Protein AF-A0A935T9S7-F1 (afdb_monomer_lite)

Secondary structure (DSSP, 8-state):
-PPPPPGGGGGGS---------GGGS-HHHHHH--SHHHHHHHHHS-SSHHHHHHHHHHHHHHTTT-HHHHHHHHHHHHHHHHH-TTT---PPP-SSHHHHHHHHHHHHHHHHHHHHHHHHHHHHHHHHHHHHHHHH-S--S----TT---TT---S------

Organism: NCBI:txid2954384

pLDDT: mean 76.58, std 15.87, range [35.72, 94.81]

Radius of gyration: 27.97 Å; chains: 1; bounding box: 36×81×63 Å

Structure (mmCIF, N/CA/C/O backbone):
data_AF-A0A935T9S7-F1
#
_entry.id   AF-A0A935T9S7-F1
#
loop_
_atom_site.group_PDB
_atom_site.id
_atom_site.type_symbol
_atom_site.label_atom_id
_atom_site.label_alt_id
_atom_site.label_comp_id
_atom_site.label_asym_id
_atom_site.label_entity_id
_atom_site.label_seq_id
_atom_site.pdbx_PDB_ins_code
_atom_site.Cartn_x
_atom_site.Cartn_y
_atom_site.Cartn_z
_atom_site.occupancy
_atom_site.B_iso_or_equiv
_atom_site.auth_seq_id
_atom_site.auth_comp_id
_atom_site.auth_asym_id
_atom_site.auth_atom_id
_atom_site.pdbx_PDB_model_num
ATOM 1 N N . MET A 1 1 ? -13.735 -24.960 -2.095 1.00 48.25 1 MET A N 1
ATOM 2 C CA . MET A 1 1 ? -14.629 -25.166 -0.932 1.00 48.25 1 MET A CA 1
ATOM 3 C C . MET A 1 1 ? -13.807 -25.701 0.227 1.00 48.25 1 MET A C 1
ATOM 5 O O . MET A 1 1 ? -12.884 -26.463 -0.025 1.00 48.25 1 MET A O 1
ATOM 9 N N . ILE A 1 2 ? -14.107 -25.293 1.462 1.00 58.12 2 ILE A N 1
ATOM 10 C CA . ILE A 1 2 ? -13.421 -25.812 2.656 1.00 58.12 2 ILE A CA 1
ATOM 11 C C . ILE A 1 2 ? -14.025 -27.189 2.987 1.00 58.12 2 ILE A C 1
ATOM 13 O O . ILE A 1 2 ? -15.253 -27.278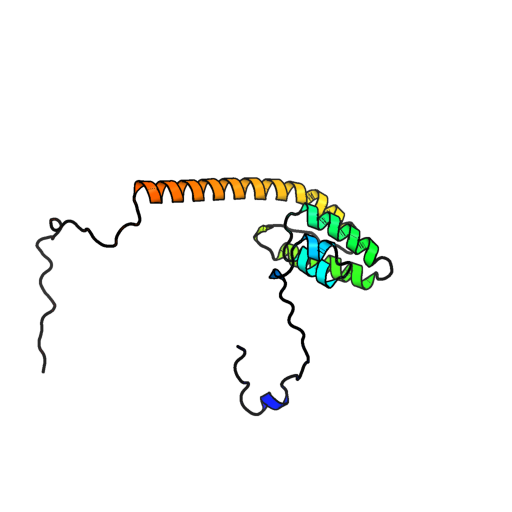 3.069 1.00 58.12 2 ILE A O 1
ATOM 17 N N . PRO A 1 3 ? -13.216 -28.251 3.149 1.00 66.19 3 PRO A N 1
ATOM 18 C CA . PRO A 1 3 ? -13.720 -29.585 3.463 1.00 66.19 3 PRO A CA 1
ATOM 19 C C . PRO A 1 3 ? -14.417 -29.629 4.839 1.00 66.19 3 PRO A C 1
ATOM 21 O O . PRO A 1 3 ? -14.088 -28.831 5.724 1.00 66.19 3 PRO A O 1
ATOM 24 N N . PRO A 1 4 ? -15.395 -30.534 5.036 1.00 71.06 4 PRO A N 1
ATOM 25 C CA . PRO A 1 4 ? -16.064 -30.703 6.323 1.00 71.06 4 PRO A CA 1
ATOM 26 C C . PRO A 1 4 ? -15.062 -31.138 7.404 1.00 71.06 4 PRO A C 1
ATOM 28 O O . PRO A 1 4 ? -14.162 -31.937 7.144 1.00 71.06 4 PRO A O 1
ATOM 31 N N . VAL A 1 5 ? -15.203 -30.583 8.611 1.00 73.12 5 VAL A N 1
ATOM 32 C CA . VAL A 1 5 ? -14.296 -30.858 9.737 1.00 73.12 5 VAL A CA 1
ATOM 33 C C . VAL A 1 5 ? -14.796 -32.117 10.456 1.00 73.12 5 VAL A C 1
ATOM 35 O O . VAL A 1 5 ? -15.945 -32.118 10.880 1.00 73.12 5 VAL A O 1
ATOM 38 N N . PRO A 1 6 ? -13.998 -33.188 10.606 1.00 77.06 6 PRO A N 1
ATOM 39 C CA . PRO A 1 6 ? -14.512 -34.452 11.126 1.00 77.06 6 PRO A CA 1
ATOM 40 C C . PRO A 1 6 ? -14.723 -34.460 12.650 1.00 77.06 6 PRO A C 1
ATOM 42 O O . PRO A 1 6 ? -13.810 -34.161 13.415 1.00 77.06 6 PRO A O 1
ATOM 45 N N . GLY A 1 7 ? -15.881 -34.947 13.103 1.00 79.44 7 GLY A N 1
ATOM 46 C CA . GLY A 1 7 ? -16.080 -35.445 14.470 1.00 79.44 7 GLY A CA 1
ATOM 47 C C . GLY A 1 7 ? -15.988 -34.383 15.575 1.00 79.44 7 GLY A C 1
ATOM 48 O O . GLY A 1 7 ? -16.529 -33.288 15.454 1.00 79.44 7 GLY A O 1
ATOM 49 N N . LEU A 1 8 ? -15.318 -34.720 16.686 1.00 80.12 8 LEU A N 1
ATOM 50 C CA . LEU A 1 8 ? -15.288 -33.925 17.927 1.00 80.12 8 LEU A CA 1
ATOM 51 C C . LEU A 1 8 ? -14.787 -32.481 17.736 1.00 80.12 8 LEU A C 1
ATOM 53 O O . LEU A 1 8 ? -15.128 -31.613 18.531 1.00 80.12 8 LEU A O 1
ATOM 57 N N . VAL A 1 9 ? -13.997 -32.198 16.695 1.00 82.62 9 VAL A N 1
ATOM 58 C CA . VAL A 1 9 ? -13.480 -30.842 16.432 1.00 82.62 9 VAL A CA 1
ATOM 59 C C . VAL A 1 9 ? -14.504 -29.908 15.787 1.00 82.62 9 VAL A C 1
ATOM 61 O O . VAL A 1 9 ? -14.310 -28.693 15.809 1.00 82.62 9 VAL A O 1
ATOM 64 N N . GLU A 1 10 ? -15.627 -30.426 15.285 1.00 82.25 10 GLU A N 1
ATOM 65 C CA . GLU A 1 10 ? -16.671 -29.604 14.668 1.00 82.25 10 GLU A CA 1
ATOM 66 C C . GLU A 1 10 ? -17.325 -28.632 15.666 1.00 82.25 10 GLU A C 1
ATOM 68 O O . GLU A 1 10 ? -17.656 -27.502 15.305 1.00 82.25 10 GLU A O 1
ATOM 73 N N . GLN A 1 11 ? -17.413 -29.007 16.948 1.00 82.94 11 GLN A N 1
ATOM 74 C CA . GLN A 1 11 ? -17.946 -28.136 18.006 1.00 82.94 11 GLN A CA 1
ATOM 75 C C . GLN A 1 11 ? -17.044 -26.930 18.322 1.00 82.94 11 GLN A C 1
ATOM 77 O O . GLN A 1 11 ? -17.518 -25.933 18.860 1.00 82.94 11 GLN A O 1
ATOM 82 N N . PHE A 1 12 ? -15.757 -27.005 17.967 1.00 81.12 12 PHE A N 1
ATOM 83 C CA . PHE A 1 12 ? -14.794 -25.917 18.145 1.00 81.12 12 PHE A CA 1
ATOM 84 C C . PHE A 1 12 ? -14.650 -25.049 16.891 1.00 81.12 12 PHE A C 1
ATOM 86 O O . PHE A 1 12 ? -13.854 -24.110 16.881 1.00 81.12 12 PHE A O 1
ATOM 93 N N . LYS A 1 13 ? -15.415 -25.329 15.825 1.00 78.69 13 LYS A N 1
ATOM 94 C CA . LYS A 1 13 ? -15.392 -24.520 14.607 1.00 78.69 13 LYS A CA 1
ATOM 95 C C . LYS A 1 13 ? -15.954 -23.121 14.908 1.00 78.69 13 LYS A C 1
ATOM 97 O O . LYS A 1 13 ? -17.131 -23.010 15.268 1.00 78.69 13 LYS A O 1
ATOM 102 N N . PRO A 1 14 ? -15.171 -22.043 14.722 1.00 81.94 14 PRO A N 1
ATOM 103 C CA . PRO A 1 14 ? -15.660 -20.692 14.953 1.00 81.94 14 PRO A CA 1
ATOM 104 C C . PRO A 1 14 ? -16.835 -20.392 14.017 1.00 81.94 14 PRO A C 1
ATOM 106 O O . PRO A 1 14 ? -16.728 -20.541 12.797 1.00 81.94 14 PRO A O 1
ATOM 109 N N . ARG A 1 15 ? -17.967 -19.957 14.580 1.00 80.19 15 ARG A N 1
ATOM 110 C CA . ARG A 1 15 ? -19.102 -19.445 13.803 1.00 80.19 15 ARG A CA 1
ATOM 111 C C . ARG A 1 15 ? -18.968 -17.936 13.694 1.00 80.19 15 ARG A C 1
ATOM 113 O O . ARG A 1 15 ? -19.348 -17.203 14.600 1.00 80.19 15 ARG A O 1
ATOM 120 N N . LEU A 1 16 ? -18.397 -17.490 12.584 1.00 84.62 16 LEU A N 1
ATOM 121 C CA . LEU A 1 16 ? -18.148 -16.081 12.304 1.00 84.62 16 LEU A CA 1
ATOM 122 C C . LEU A 1 16 ? -19.092 -15.617 11.194 1.00 84.62 16 LEU A C 1
ATOM 124 O O . LEU A 1 16 ? -19.296 -16.328 10.210 1.00 84.62 16 LEU A O 1
ATOM 128 N N . LYS A 1 17 ? -19.656 -14.417 11.343 1.00 86.12 17 LYS A N 1
ATOM 129 C CA . LYS A 1 17 ? -20.279 -13.705 10.223 1.00 86.12 17 LYS A CA 1
ATOM 130 C C . LYS A 1 17 ? -19.163 -13.000 9.463 1.00 86.12 17 LYS A C 1
ATOM 132 O O . LYS A 1 17 ? -18.374 -12.289 10.077 1.00 86.12 17 LYS A O 1
ATOM 137 N N . TYR A 1 18 ? -19.098 -13.202 8.156 1.00 82.06 18 TYR A N 1
ATOM 138 C CA . TYR A 1 18 ? -18.117 -12.561 7.288 1.00 82.06 18 TYR A CA 1
ATOM 139 C C . TYR A 1 18 ? -18.820 -11.928 6.090 1.00 82.06 18 TYR A C 1
ATOM 141 O O . TYR A 1 18 ? -19.885 -12.384 5.673 1.00 82.06 18 TYR A O 1
ATOM 149 N N . LEU A 1 19 ? -18.210 -10.873 5.555 1.00 83.94 19 LEU A N 1
ATOM 150 C CA . LEU A 1 19 ? -18.582 -10.259 4.289 1.00 83.94 19 LEU A CA 1
ATOM 151 C C . LEU A 1 19 ? -17.433 -10.514 3.315 1.00 83.94 19 LEU A C 1
ATOM 153 O O . LEU A 1 19 ? -16.291 -10.173 3.618 1.00 83.94 19 LEU A O 1
ATOM 157 N N . LEU A 1 20 ? -17.731 -11.150 2.184 1.00 87.06 20 LEU A N 1
ATOM 158 C CA . LEU A 1 20 ? -16.753 -11.321 1.117 1.00 87.06 20 LEU A CA 1
ATOM 159 C C . LEU A 1 20 ? -16.727 -10.039 0.285 1.00 87.06 20 LEU A C 1
ATOM 161 O O . LEU A 1 20 ? -17.777 -9.582 -0.166 1.00 87.06 20 LEU A O 1
ATOM 165 N N . ILE A 1 21 ? -15.539 -9.479 0.093 1.00 85.94 21 ILE A N 1
ATOM 166 C CA . ILE A 1 21 ? -15.314 -8.341 -0.793 1.00 85.94 21 ILE A CA 1
ATOM 167 C C . ILE A 1 21 ? -14.505 -8.868 -1.973 1.00 85.94 21 ILE A C 1
ATOM 169 O O . ILE A 1 21 ? -13.458 -9.480 -1.769 1.00 85.94 21 ILE A O 1
ATOM 173 N N . ASP A 1 22 ? -15.019 -8.673 -3.184 1.00 85.94 22 ASP A N 1
ATOM 174 C CA . ASP A 1 22 ? -14.256 -8.925 -4.403 1.00 85.94 22 ASP A CA 1
ATOM 175 C C . ASP A 1 22 ? -13.420 -7.684 -4.714 1.00 85.94 22 ASP A C 1
ATOM 177 O O . ASP A 1 22 ? -13.942 -6.668 -5.167 1.00 85.94 22 ASP A O 1
ATOM 181 N N . GLU A 1 23 ? -12.127 -7.756 -4.414 1.00 82.94 23 GLU A N 1
ATOM 182 C CA . GLU A 1 23 ? -11.177 -6.673 -4.671 1.00 82.94 23 GLU A CA 1
ATOM 183 C C . GLU A 1 23 ? -11.108 -6.316 -6.163 1.00 82.94 23 GLU A C 1
ATOM 185 O O . GLU A 1 23 ? -11.089 -5.138 -6.511 1.00 82.94 23 GLU A O 1
ATOM 190 N N . ASN A 1 24 ? -11.166 -7.318 -7.049 1.00 82.00 24 ASN A N 1
ATOM 191 C CA . ASN A 1 24 ? -11.022 -7.125 -8.495 1.00 82.00 24 ASN A CA 1
ATOM 192 C C . ASN A 1 24 ? -12.242 -6.450 -9.140 1.00 82.00 24 ASN A C 1
ATOM 194 O O . ASN A 1 24 ? -12.201 -6.103 -10.320 1.00 82.00 24 ASN A O 1
ATOM 198 N N . ALA A 1 25 ? -13.333 -6.276 -8.389 1.00 87.19 25 ALA A N 1
ATOM 199 C CA . ALA A 1 25 ? -14.510 -5.549 -8.848 1.00 87.19 25 ALA A CA 1
ATOM 200 C C . ALA A 1 25 ? -14.314 -4.023 -8.834 1.00 87.19 25 ALA A C 1
ATOM 202 O O . ALA A 1 25 ? -15.118 -3.311 -9.436 1.00 87.19 25 ALA A O 1
ATOM 203 N N . TYR A 1 26 ? -13.280 -3.518 -8.154 1.00 86.81 26 TYR A N 1
ATOM 204 C CA . TYR A 1 26 ? -13.013 -2.089 -8.028 1.00 86.81 26 TYR A CA 1
ATOM 205 C C . TYR A 1 26 ? -11.868 -1.654 -8.936 1.00 86.81 26 TYR A C 1
ATOM 207 O O . TYR A 1 26 ? -10.814 -2.285 -8.980 1.00 86.81 26 TYR A O 1
ATOM 215 N N . THR A 1 27 ? -12.049 -0.531 -9.628 1.00 87.69 27 THR A N 1
ATOM 216 C CA . THR A 1 27 ? -10.943 0.127 -10.327 1.00 87.69 27 THR A CA 1
ATOM 217 C C . THR A 1 27 ? -10.110 0.968 -9.359 1.00 87.69 27 THR A C 1
ATOM 219 O O . THR A 1 27 ? -10.593 1.391 -8.305 1.00 87.69 27 THR A O 1
ATOM 222 N N . ASP A 1 28 ? -8.881 1.312 -9.749 1.00 82.81 28 ASP A N 1
ATOM 223 C CA . ASP A 1 28 ? -8.046 2.254 -8.992 1.00 82.81 28 ASP A CA 1
ATOM 224 C C . ASP A 1 28 ? -8.749 3.591 -8.733 1.00 82.81 28 ASP A C 1
ATOM 226 O O . ASP A 1 28 ? -8.580 4.184 -7.668 1.00 82.81 28 ASP A O 1
ATOM 230 N N . SER A 1 29 ? -9.562 4.061 -9.685 1.00 86.19 29 SER A N 1
ATOM 231 C CA . SER A 1 29 ? -10.347 5.289 -9.539 1.00 86.19 29 SER A CA 1
ATOM 232 C C . SER A 1 29 ? -11.442 5.135 -8.484 1.00 86.19 29 SER A C 1
ATOM 234 O O . SER A 1 29 ? -11.636 6.034 -7.662 1.00 86.19 29 SER A O 1
ATOM 236 N N . ASP A 1 30 ? -12.136 3.993 -8.474 1.00 89.56 30 ASP A N 1
ATOM 237 C CA . ASP A 1 30 ? -13.154 3.699 -7.464 1.00 89.56 30 ASP A CA 1
ATOM 238 C C . ASP A 1 30 ? -12.513 3.662 -6.076 1.00 89.56 30 ASP A C 1
ATOM 240 O O . ASP A 1 30 ? -12.966 4.357 -5.167 1.00 89.56 30 ASP A O 1
ATOM 244 N N . LEU A 1 31 ? -11.398 2.941 -5.926 1.00 88.69 31 LEU A N 1
ATOM 245 C CA . LEU A 1 31 ? -10.660 2.858 -4.664 1.00 88.69 31 LEU A CA 1
ATOM 246 C C . LEU A 1 31 ? -10.067 4.208 -4.242 1.00 88.69 31 LEU A C 1
ATOM 248 O O . LEU A 1 31 ? -10.047 4.518 -3.053 1.00 88.69 31 LEU A O 1
ATOM 252 N N . ALA A 1 32 ? -9.606 5.037 -5.181 1.00 85.81 32 ALA A N 1
ATOM 253 C CA . ALA A 1 32 ? -9.085 6.371 -4.884 1.00 85.81 32 ALA A CA 1
ATOM 254 C C . ALA A 1 32 ? -10.169 7.340 -4.389 1.00 85.81 32 ALA A C 1
ATOM 256 O O . ALA A 1 32 ? -9.871 8.228 -3.588 1.00 85.81 32 ALA A O 1
ATOM 257 N N . SER A 1 33 ? -11.421 7.159 -4.822 1.00 88.00 33 SER A N 1
ATOM 258 C CA . SER A 1 33 ? -12.561 7.936 -4.318 1.00 88.00 33 SER A CA 1
ATOM 259 C C . SER A 1 33 ? -12.929 7.578 -2.870 1.00 88.00 33 SER A C 1
ATOM 261 O O . SER A 1 33 ? -13.506 8.393 -2.144 1.00 88.00 33 SER A O 1
ATOM 263 N N . LEU A 1 34 ? -12.561 6.373 -2.421 1.00 88.56 34 LEU A N 1
ATOM 264 C CA . LEU A 1 34 ? -12.865 5.859 -1.094 1.00 88.56 34 LEU A CA 1
ATOM 265 C C . LEU A 1 34 ? -11.786 6.268 -0.084 1.00 88.56 34 LEU A C 1
ATOM 267 O O . LEU A 1 34 ? -10.671 5.751 -0.071 1.00 88.56 34 LEU A O 1
ATOM 271 N N . LYS A 1 35 ? -12.146 7.158 0.844 1.00 85.25 35 LYS A N 1
ATOM 272 C CA . LYS A 1 35 ? -11.261 7.588 1.939 1.00 85.25 35 LYS A CA 1
ATOM 273 C C . LYS A 1 35 ? -11.341 6.657 3.150 1.00 85.25 35 LYS A C 1
ATOM 275 O O . LYS A 1 35 ? -11.833 7.044 4.207 1.00 85.25 35 LYS A O 1
ATOM 280 N N . ASN A 1 36 ? -10.929 5.400 2.988 1.00 89.25 36 ASN A N 1
ATOM 281 C CA . ASN A 1 36 ? -10.880 4.444 4.095 1.00 89.25 36 ASN A CA 1
ATOM 282 C C . ASN A 1 36 ? -9.668 3.503 4.016 1.00 89.25 36 ASN A C 1
ATOM 284 O O . ASN A 1 36 ? -9.086 3.287 2.955 1.00 89.25 36 ASN A O 1
ATOM 288 N N . LEU A 1 37 ? -9.314 2.918 5.162 1.00 91.44 37 LEU A N 1
ATOM 289 C CA . LEU A 1 37 ? -8.119 2.085 5.304 1.00 91.44 37 LEU A CA 1
ATOM 290 C C . LEU A 1 37 ? -8.176 0.781 4.496 1.00 91.44 37 LEU A C 1
ATOM 292 O O . LEU A 1 37 ? -7.133 0.310 4.062 1.00 91.44 37 LEU A O 1
ATOM 296 N N . VAL A 1 38 ? -9.361 0.212 4.258 1.00 90.25 38 VAL A N 1
ATOM 297 C CA . VAL A 1 38 ? -9.502 -1.012 3.448 1.00 90.25 38 VAL A CA 1
ATOM 298 C C . VAL A 1 38 ? -9.180 -0.719 1.984 1.00 90.25 38 VAL A C 1
ATOM 300 O O . VAL A 1 38 ? -8.420 -1.454 1.365 1.00 90.25 38 VAL A O 1
ATOM 303 N N . ALA A 1 39 ? -9.677 0.402 1.453 1.00 90.88 39 ALA A N 1
ATOM 304 C CA . ALA A 1 39 ? -9.333 0.847 0.106 1.00 90.88 39 ALA A CA 1
ATOM 305 C C . ALA A 1 39 ? -7.828 1.129 -0.033 1.00 90.88 39 ALA A C 1
ATOM 307 O O . ALA A 1 39 ? -7.228 0.789 -1.049 1.00 90.88 39 ALA A O 1
ATOM 308 N N . ALA A 1 40 ? -7.195 1.699 0.999 1.00 90.88 40 ALA A N 1
ATOM 309 C CA . ALA A 1 40 ? -5.746 1.884 1.012 1.00 90.88 40 ALA A CA 1
ATOM 310 C C . ALA A 1 40 ? -4.985 0.548 0.990 1.00 90.88 40 ALA A C 1
ATOM 312 O O . ALA A 1 40 ? -4.006 0.429 0.260 1.00 90.88 40 ALA A O 1
ATOM 313 N N . VAL A 1 41 ? -5.448 -0.464 1.735 1.00 90.75 41 VAL A N 1
ATOM 314 C CA . VAL A 1 41 ? -4.851 -1.810 1.718 1.00 90.75 41 VAL A CA 1
ATOM 315 C C . VAL A 1 41 ? -4.886 -2.403 0.310 1.00 90.75 41 VAL A C 1
ATOM 317 O O . VAL A 1 41 ? -3.831 -2.774 -0.196 1.00 90.75 41 VAL A O 1
ATOM 320 N N . PHE A 1 42 ? -6.044 -2.404 -0.356 1.00 89.31 42 PHE A N 1
ATOM 321 C CA . PHE A 1 42 ? -6.175 -2.937 -1.721 1.00 89.31 42 PHE A CA 1
ATOM 322 C C . PHE A 1 42 ? -5.248 -2.227 -2.716 1.00 89.31 42 PHE A C 1
ATOM 324 O O . PHE A 1 42 ? -4.518 -2.860 -3.476 1.00 89.31 42 PHE A O 1
ATOM 331 N N . ARG A 1 43 ? -5.163 -0.895 -2.634 1.00 87.00 43 ARG A N 1
ATOM 332 C CA . ARG A 1 43 ? -4.262 -0.104 -3.491 1.00 87.00 43 ARG A CA 1
ATOM 333 C C . ARG A 1 43 ? -2.772 -0.383 -3.245 1.00 87.00 43 ARG A C 1
ATOM 335 O O . ARG A 1 43 ? -1.965 -0.157 -4.140 1.00 87.00 43 ARG A O 1
ATOM 342 N N . ILE A 1 44 ? -2.393 -0.849 -2.051 1.00 86.88 44 ILE A N 1
ATOM 343 C CA . ILE A 1 44 ? -1.011 -1.243 -1.712 1.00 86.88 44 ILE A CA 1
ATOM 344 C C . ILE A 1 44 ? -0.723 -2.685 -2.133 1.00 86.88 44 ILE A C 1
ATOM 346 O O . ILE A 1 44 ? 0.415 -3.009 -2.472 1.00 86.88 44 ILE A O 1
ATOM 350 N N . GLU A 1 45 ? -1.726 -3.563 -2.113 1.00 83.12 45 GLU A N 1
ATOM 351 C CA . GLU A 1 45 ? -1.578 -4.943 -2.580 1.00 83.12 45 GLU A CA 1
ATOM 352 C C . GLU A 1 45 ? -1.487 -5.034 -4.104 1.00 83.12 45 GLU A C 1
ATOM 354 O O . GLU A 1 45 ? -0.724 -5.861 -4.613 1.00 83.12 45 GLU A O 1
ATOM 359 N N . HIS A 1 46 ? -2.154 -4.134 -4.827 1.00 73.94 46 HIS A N 1
ATOM 360 C CA . HIS A 1 46 ? -2.099 -4.058 -6.286 1.00 73.94 46 HIS A CA 1
ATOM 361 C C . HIS A 1 46 ? -1.730 -2.650 -6.787 1.00 73.94 46 HIS A C 1
ATOM 363 O O . HIS A 1 46 ? -2.521 -2.019 -7.485 1.00 73.94 46 HIS A O 1
ATOM 369 N N . PRO A 1 47 ? -0.530 -2.120 -6.474 1.00 63.12 47 PRO A N 1
ATOM 370 C CA . PRO A 1 47 ? -0.130 -0.812 -6.968 1.00 63.12 47 PRO A CA 1
ATOM 371 C C . PRO A 1 47 ? 0.068 -0.865 -8.483 1.00 63.12 47 PRO A C 1
ATOM 373 O O . PRO A 1 47 ? 0.884 -1.647 -8.975 1.00 63.12 47 PRO A O 1
ATOM 376 N N . ALA A 1 48 ? -0.616 0.013 -9.217 1.00 59.00 48 ALA A N 1
ATOM 377 C CA . ALA A 1 48 ? -0.392 0.177 -10.652 1.00 59.00 48 ALA A CA 1
ATOM 378 C C . ALA A 1 48 ? 1.021 0.693 -10.974 1.00 59.00 48 ALA A C 1
ATOM 380 O O . ALA A 1 48 ? 1.582 0.362 -12.019 1.00 59.00 48 ALA A O 1
ATOM 381 N N . SER A 1 49 ? 1.606 1.500 -10.081 1.00 66.69 49 SER A N 1
ATOM 382 C CA . SER A 1 49 ? 2.992 1.947 -10.184 1.00 66.69 49 SER A CA 1
ATOM 383 C C . SER A 1 49 ? 3.561 2.343 -8.819 1.0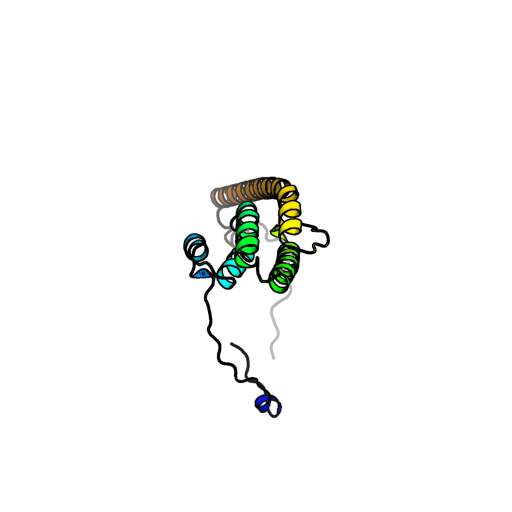0 66.69 49 SER A C 1
ATOM 385 O O . SER A 1 49 ? 2.804 2.624 -7.881 1.00 66.69 49 SER A O 1
ATOM 387 N N . PRO A 1 50 ? 4.891 2.404 -8.684 1.00 67.50 50 PRO A N 1
ATOM 388 C CA . PRO A 1 50 ? 5.511 2.842 -7.449 1.00 67.50 50 PRO A CA 1
ATOM 389 C C . PRO A 1 50 ? 5.134 4.255 -6.999 1.00 67.50 50 PRO A C 1
ATOM 391 O O . PRO A 1 50 ? 4.981 4.502 -5.806 1.00 67.50 50 PRO A O 1
ATOM 394 N N . GLU A 1 51 ? 4.939 5.181 -7.938 1.00 72.00 51 GLU A N 1
ATOM 395 C CA . GLU A 1 51 ? 4.578 6.578 -7.662 1.00 72.00 51 GLU A CA 1
ATOM 396 C C . GLU A 1 51 ? 3.235 6.678 -6.928 1.00 72.00 51 GLU A C 1
ATOM 398 O O . GLU A 1 51 ? 3.046 7.544 -6.069 1.00 72.00 51 GLU A O 1
ATOM 403 N N . VAL A 1 52 ? 2.320 5.742 -7.206 1.00 78.62 52 VAL A N 1
ATOM 404 C CA . VAL A 1 52 ? 1.030 5.637 -6.514 1.00 78.62 52 VAL A CA 1
ATOM 405 C C . VAL A 1 52 ? 1.221 5.321 -5.029 1.00 78.62 52 VAL A C 1
ATOM 407 O O . VAL A 1 52 ? 0.458 5.818 -4.199 1.00 78.62 52 VAL A O 1
ATOM 410 N N . ILE A 1 53 ? 2.257 4.551 -4.677 1.00 80.50 53 ILE A N 1
ATOM 411 C CA . ILE A 1 53 ? 2.560 4.181 -3.288 1.00 80.50 53 ILE A CA 1
ATOM 412 C C . ILE A 1 53 ? 2.947 5.428 -2.490 1.00 80.50 53 ILE A C 1
ATOM 414 O O . ILE A 1 53 ? 2.385 5.651 -1.422 1.00 80.50 53 ILE A O 1
ATOM 418 N N . GLY A 1 54 ? 3.836 6.277 -3.016 1.00 83.75 54 GLY A N 1
ATOM 419 C CA . GLY A 1 54 ? 4.260 7.505 -2.328 1.00 83.75 54 GLY A CA 1
ATOM 420 C C . GLY A 1 54 ? 3.095 8.462 -2.052 1.00 83.75 54 GLY A C 1
ATOM 421 O O . GLY A 1 54 ? 2.926 8.948 -0.932 1.00 83.75 54 GLY A O 1
ATOM 422 N N . GLY A 1 55 ? 2.219 8.670 -3.042 1.00 85.44 55 GLY A N 1
ATOM 423 C CA . GLY A 1 55 ? 1.009 9.478 -2.857 1.00 85.44 55 GLY A CA 1
ATOM 424 C C . GLY A 1 55 ? 0.055 8.897 -1.806 1.00 85.44 55 GLY A C 1
ATOM 425 O O . GLY A 1 55 ? -0.531 9.634 -1.012 1.00 85.44 55 GLY A O 1
ATOM 426 N N . LEU A 1 56 ? -0.076 7.571 -1.758 1.00 88.81 56 LEU A N 1
ATOM 427 C CA . LEU A 1 56 ? -0.920 6.890 -0.781 1.00 88.81 56 LEU A CA 1
ATOM 428 C C . LEU A 1 56 ? -0.343 6.934 0.640 1.00 88.81 56 LEU A C 1
ATOM 430 O O . LEU A 1 56 ? -1.107 7.078 1.591 1.00 88.81 56 LEU A O 1
ATOM 434 N N . LEU A 1 57 ? 0.982 6.873 0.796 1.00 89.94 57 LEU A N 1
ATOM 435 C CA . LEU A 1 57 ? 1.640 7.069 2.091 1.00 89.94 57 LEU A CA 1
ATOM 436 C C . LEU A 1 57 ? 1.371 8.467 2.651 1.00 89.94 57 LEU A C 1
ATOM 438 O O . LEU A 1 57 ? 1.058 8.591 3.832 1.00 89.94 57 LEU A O 1
ATOM 442 N N . GLY A 1 58 ? 1.398 9.499 1.801 1.00 89.69 58 GLY A N 1
ATOM 443 C CA . GLY A 1 58 ? 1.024 10.860 2.197 1.00 89.69 58 GLY A CA 1
ATOM 444 C C . GLY A 1 58 ? -0.428 10.970 2.678 1.00 89.69 58 GLY A C 1
ATOM 445 O O . GLY A 1 58 ? -0.694 11.600 3.699 1.00 89.69 58 GLY A O 1
ATOM 446 N N . LEU A 1 59 ? -1.367 10.304 1.997 1.00 91.12 59 LEU A N 1
ATOM 447 C CA . LEU A 1 59 ? -2.767 10.245 2.441 1.00 91.12 59 LEU A CA 1
ATOM 448 C C . LEU A 1 59 ? -2.919 9.501 3.772 1.00 91.12 59 LEU A C 1
ATOM 450 O O . LEU A 1 59 ? -3.708 9.910 4.618 1.00 91.12 59 LEU A O 1
ATOM 454 N N . LEU A 1 60 ? -2.173 8.413 3.971 1.00 93.25 60 LEU A N 1
ATOM 455 C CA . LEU A 1 60 ? -2.208 7.656 5.220 1.00 93.25 60 LEU A CA 1
ATOM 456 C C . LEU A 1 60 ? -1.616 8.445 6.396 1.00 93.25 60 LEU A C 1
ATOM 458 O O . LEU A 1 60 ? -2.158 8.342 7.493 1.00 93.25 60 LEU A O 1
ATOM 462 N N . GLU A 1 61 ? -0.570 9.249 6.180 1.00 92.12 61 GLU A N 1
ATOM 463 C CA . GLU A 1 61 ? -0.066 10.202 7.185 1.00 92.12 61 GLU A CA 1
ATOM 464 C C . GLU A 1 61 ? -1.161 11.185 7.617 1.00 92.12 61 GLU A C 1
ATOM 466 O O . GLU A 1 61 ? -1.381 11.379 8.812 1.00 92.12 61 GLU A O 1
ATOM 471 N N . GLU A 1 62 ? -1.913 11.744 6.663 1.00 92.06 62 GLU A N 1
ATOM 472 C CA . GLU A 1 62 ? -3.031 12.644 6.965 1.00 92.06 62 GLU A CA 1
ATOM 473 C C . GLU A 1 62 ? -4.158 11.919 7.722 1.00 92.06 62 GLU A C 1
ATOM 475 O O . GLU A 1 62 ? -4.630 12.390 8.756 1.00 92.06 62 GLU A O 1
ATOM 480 N N . TRP A 1 63 ? -4.590 10.748 7.242 1.00 93.75 63 TRP A N 1
ATOM 481 C CA . TRP A 1 63 ? -5.731 10.020 7.815 1.00 93.75 63 TRP A CA 1
ATOM 482 C C . TRP A 1 63 ? -5.447 9.440 9.203 1.00 93.75 63 TRP A C 1
ATOM 484 O O . TRP A 1 63 ? -6.382 9.161 9.959 1.00 93.75 63 TRP A O 1
ATOM 494 N N . LEU A 1 64 ? -4.174 9.209 9.525 1.00 93.38 64 LEU A N 1
ATOM 495 C CA . LEU A 1 64 ? -3.729 8.587 10.770 1.00 93.38 64 LEU A CA 1
ATOM 496 C C . LEU A 1 64 ? -2.995 9.564 11.698 1.00 93.38 64 LEU A C 1
ATOM 498 O O . LEU A 1 64 ? -2.389 9.107 12.667 1.00 93.38 64 LEU A O 1
ATOM 502 N N . ALA A 1 65 ? -3.086 10.877 11.457 1.00 91.75 65 ALA A N 1
ATOM 503 C CA . ALA A 1 65 ? -2.408 11.901 12.256 1.00 91.75 65 ALA A CA 1
ATOM 504 C C . ALA A 1 65 ? -2.679 11.757 13.769 1.00 91.75 65 ALA A C 1
ATOM 506 O O . ALA A 1 65 ? -1.752 11.783 14.577 1.00 91.75 65 ALA A O 1
ATOM 507 N N . ASP A 1 66 ? -3.933 11.485 14.144 1.00 94.81 66 ASP A N 1
ATOM 508 C CA . ASP A 1 66 ? -4.355 11.307 15.542 1.00 94.81 66 ASP A CA 1
ATOM 509 C C . ASP A 1 66 ? -4.214 9.857 16.051 1.00 94.81 66 ASP A C 1
ATOM 511 O O . ASP A 1 66 ? -4.704 9.509 17.128 1.00 94.81 66 ASP A O 1
ATOM 515 N N . ARG A 1 67 ? -3.605 8.960 15.263 1.00 94.19 67 ARG A N 1
ATOM 516 C CA . ARG A 1 67 ? -3.528 7.514 15.542 1.00 94.19 67 ARG A CA 1
ATOM 517 C C . ARG A 1 67 ? -2.106 6.977 15.334 1.00 94.19 67 ARG A C 1
ATOM 519 O O . ARG A 1 67 ? -1.883 6.173 14.421 1.00 94.19 67 ARG A O 1
ATOM 526 N N . PRO A 1 68 ? -1.146 7.357 16.198 1.00 92.00 68 PRO A N 1
ATOM 527 C CA . PRO A 1 68 ? 0.267 7.008 16.033 1.00 92.00 68 PRO A CA 1
ATOM 528 C C . PRO A 1 68 ? 0.517 5.493 16.007 1.00 92.00 68 PRO A C 1
ATOM 530 O O . PRO A 1 68 ? 1.338 5.027 15.217 1.00 92.00 68 PRO A O 1
ATOM 533 N N . ASP A 1 69 ? -0.238 4.717 16.789 1.00 93.12 69 ASP A N 1
ATOM 534 C CA . ASP A 1 69 ? -0.123 3.253 16.812 1.00 93.12 69 ASP A CA 1
ATOM 535 C C . ASP A 1 69 ? -0.500 2.628 15.463 1.00 93.12 69 ASP A C 1
ATOM 537 O O . ASP A 1 69 ? 0.199 1.748 14.955 1.00 93.12 69 ASP A O 1
ATOM 541 N N . LEU A 1 70 ? -1.584 3.111 14.841 1.00 93.56 70 LEU A N 1
ATOM 542 C CA . LEU A 1 70 ? -2.001 2.636 13.521 1.00 93.56 70 LEU A CA 1
ATOM 543 C C . LEU A 1 70 ? -1.026 3.084 12.442 1.00 93.56 70 LEU A C 1
ATOM 545 O O . LEU A 1 70 ? -0.718 2.292 11.557 1.00 93.56 70 LEU A O 1
ATOM 549 N N . ARG A 1 71 ? -0.508 4.312 12.522 1.00 93.81 71 ARG A N 1
ATOM 550 C CA . ARG A 1 71 ? 0.509 4.804 11.590 1.00 93.81 71 ARG A CA 1
ATOM 551 C C . ARG A 1 71 ? 1.747 3.905 11.592 1.00 93.81 71 ARG A C 1
ATOM 553 O O . ARG A 1 71 ? 2.155 3.431 10.533 1.00 93.81 71 ARG A O 1
ATOM 560 N N . ARG A 1 72 ? 2.287 3.593 12.775 1.00 93.62 72 ARG A N 1
ATOM 561 C CA . ARG A 1 72 ? 3.420 2.664 12.932 1.00 93.62 72 ARG A CA 1
ATOM 562 C C . ARG A 1 72 ? 3.085 1.273 12.393 1.00 93.62 72 ARG A C 1
ATOM 564 O O . ARG A 1 72 ? 3.871 0.687 11.653 1.00 93.62 72 ARG A O 1
ATOM 571 N N . MET A 1 73 ? 1.908 0.744 12.728 1.00 94.69 73 MET A N 1
ATOM 572 C CA . MET A 1 73 ? 1.471 -0.570 12.250 1.00 94.69 73 MET A CA 1
ATOM 573 C C . MET A 1 73 ? 1.386 -0.625 10.719 1.00 94.69 73 MET A C 1
ATOM 575 O O . MET A 1 73 ? 1.858 -1.592 10.121 1.00 94.69 73 MET A O 1
ATOM 579 N N . PHE A 1 74 ? 0.833 0.412 10.085 1.00 94.38 74 PHE A N 1
ATOM 580 C CA . PHE A 1 74 ? 0.782 0.514 8.630 1.00 94.38 74 PHE A CA 1
ATOM 581 C C . PHE A 1 74 ? 2.185 0.591 8.031 1.00 94.38 74 PHE A C 1
ATOM 583 O O . PHE A 1 74 ? 2.465 -0.164 7.110 1.00 94.38 74 PHE A O 1
ATOM 590 N N . ALA A 1 75 ? 3.097 1.397 8.577 1.00 93.50 75 ALA A N 1
ATOM 591 C CA . ALA A 1 75 ? 4.471 1.467 8.073 1.00 93.50 75 ALA A CA 1
ATOM 592 C C . ALA A 1 75 ? 5.161 0.092 8.063 1.00 93.50 75 ALA A C 1
ATOM 594 O O . ALA A 1 75 ? 5.705 -0.342 7.043 1.00 93.50 75 ALA A O 1
ATOM 595 N N . LEU A 1 76 ? 5.056 -0.648 9.172 1.00 93.81 76 LEU A N 1
ATOM 596 C CA . LEU A 1 76 ? 5.626 -1.990 9.290 1.00 93.81 76 LEU A CA 1
ATOM 597 C C . LEU A 1 76 ? 4.960 -2.992 8.337 1.00 93.81 76 LEU A C 1
ATOM 599 O O . LEU A 1 76 ? 5.652 -3.790 7.697 1.00 93.81 76 LEU A O 1
ATOM 603 N N . TRP A 1 77 ? 3.628 -2.953 8.221 1.00 93.94 77 TRP A N 1
ATOM 604 C CA . TRP A 1 77 ? 2.883 -3.834 7.322 1.00 93.94 77 TRP A CA 1
ATOM 605 C C . TRP A 1 77 ? 3.197 -3.553 5.849 1.00 93.94 77 TRP A C 1
ATOM 607 O O . TRP A 1 77 ? 3.467 -4.499 5.109 1.00 93.94 77 TRP A O 1
ATOM 617 N N . ILE A 1 78 ? 3.219 -2.287 5.423 1.00 91.19 78 ILE A N 1
ATOM 618 C CA . ILE A 1 78 ? 3.519 -1.894 4.039 1.00 91.19 78 ILE A CA 1
ATOM 619 C C . ILE A 1 78 ? 4.928 -2.335 3.680 1.00 91.19 78 ILE A C 1
ATOM 621 O O . ILE A 1 78 ? 5.112 -3.038 2.689 1.00 91.19 78 ILE A O 1
ATOM 625 N N . ARG A 1 79 ? 5.914 -2.020 4.528 1.00 89.56 79 ARG A N 1
ATOM 626 C CA . ARG A 1 79 ? 7.293 -2.474 4.343 1.00 89.56 79 ARG A CA 1
ATOM 627 C C . ARG A 1 79 ? 7.359 -3.988 4.140 1.00 89.56 79 ARG A C 1
ATOM 629 O O . ARG A 1 79 ? 7.962 -4.459 3.177 1.00 89.56 79 ARG A O 1
ATOM 636 N N . ALA A 1 80 ? 6.727 -4.757 5.027 1.00 89.50 80 ALA A N 1
ATOM 637 C CA . ALA A 1 80 ? 6.721 -6.214 4.932 1.00 89.50 80 ALA A CA 1
ATOM 638 C C . ALA A 1 80 ? 6.013 -6.717 3.662 1.00 89.50 80 ALA A C 1
ATOM 640 O O . ALA A 1 80 ? 6.442 -7.705 3.073 1.00 89.50 80 ALA A O 1
ATOM 641 N N . THR A 1 81 ? 4.941 -6.053 3.234 1.00 88.12 81 THR A N 1
ATOM 642 C CA . THR A 1 81 ? 4.180 -6.398 2.025 1.00 88.12 81 THR A CA 1
ATOM 643 C C . THR A 1 81 ? 4.988 -6.145 0.759 1.00 88.12 81 THR A C 1
ATOM 645 O O . THR A 1 81 ? 5.078 -7.036 -0.085 1.00 88.12 81 THR A O 1
ATOM 648 N N . LEU A 1 82 ? 5.660 -4.997 0.667 1.00 83.50 82 LEU A N 1
ATOM 649 C CA . LEU A 1 82 ? 6.526 -4.669 -0.464 1.00 83.50 82 LEU A CA 1
ATOM 650 C C . LEU A 1 82 ? 7.733 -5.611 -0.550 1.00 83.50 82 LEU A C 1
ATOM 652 O O . LEU A 1 82 ? 8.074 -6.065 -1.636 1.00 83.50 82 LEU A O 1
ATOM 656 N N . MET A 1 83 ? 8.334 -5.986 0.583 1.00 85.31 83 MET A N 1
ATOM 657 C CA . MET A 1 83 ? 9.463 -6.927 0.598 1.00 85.31 83 MET A CA 1
ATOM 658 C C . MET A 1 83 ? 9.083 -8.370 0.221 1.00 85.31 83 MET A C 1
ATOM 660 O O . MET A 1 83 ? 9.959 -9.146 -0.152 1.00 85.31 83 MET A O 1
ATOM 664 N N . ARG A 1 84 ? 7.804 -8.761 0.326 1.00 84.31 84 ARG A N 1
ATOM 665 C CA . ARG A 1 84 ? 7.337 -10.102 -0.082 1.00 84.31 84 ARG A CA 1
ATOM 666 C C . ARG A 1 84 ? 7.111 -10.228 -1.586 1.00 84.31 84 ARG A C 1
ATOM 668 O O . ARG A 1 84 ? 7.124 -11.343 -2.103 1.00 84.31 84 ARG A O 1
ATOM 675 N N . LYS A 1 85 ? 6.870 -9.114 -2.272 1.00 77.81 85 LYS A N 1
ATOM 676 C CA . LYS A 1 85 ? 6.582 -9.094 -3.705 1.00 77.81 85 LYS A CA 1
ATOM 677 C C . LYS A 1 85 ? 7.882 -9.199 -4.493 1.00 77.81 85 LYS A C 1
ATOM 679 O O . LYS A 1 85 ? 8.721 -8.299 -4.486 1.00 77.81 85 LYS A O 1
ATOM 684 N N . ALA A 1 86 ? 8.070 -10.344 -5.144 1.00 69.75 86 ALA A N 1
ATOM 685 C CA . ALA A 1 86 ? 9.282 -10.636 -5.901 1.00 69.75 86 ALA A CA 1
ATOM 686 C C . ALA A 1 86 ? 9.442 -9.715 -7.120 1.00 69.75 86 ALA A C 1
ATOM 688 O O . ALA A 1 86 ? 10.575 -9.493 -7.547 1.00 69.75 86 ALA A O 1
ATOM 689 N N . GLU A 1 87 ? 8.343 -9.145 -7.636 1.00 69.44 87 GLU A N 1
ATOM 690 C CA . GLU A 1 87 ? 8.368 -8.164 -8.730 1.00 69.44 87 GLU A CA 1
ATOM 691 C C . GLU A 1 87 ? 9.188 -6.925 -8.355 1.00 69.44 87 GLU A C 1
ATOM 693 O O . GLU A 1 87 ? 9.814 -6.289 -9.196 1.00 69.44 87 GLU A O 1
ATOM 698 N N . TYR A 1 88 ? 9.223 -6.607 -7.065 1.00 69.12 88 TYR A N 1
ATOM 699 C CA . TYR A 1 88 ? 9.849 -5.404 -6.559 1.00 69.12 88 TYR A CA 1
ATOM 700 C C . TYR A 1 88 ? 11.334 -5.572 -6.236 1.00 69.12 88 TYR A C 1
ATOM 702 O O . TYR A 1 88 ? 12.084 -4.609 -6.324 1.00 69.12 88 TYR A O 1
ATOM 710 N N . ARG A 1 89 ? 11.809 -6.767 -5.871 1.00 69.75 89 ARG A N 1
ATOM 711 C CA . ARG A 1 89 ? 13.233 -7.018 -5.540 1.00 69.75 89 ARG A CA 1
ATOM 712 C C . ARG A 1 89 ? 13.870 -5.957 -4.615 1.00 69.75 89 ARG A C 1
ATOM 714 O O . ARG A 1 89 ? 15.046 -5.636 -4.768 1.00 69.75 89 ARG A O 1
ATOM 721 N N . ILE A 1 90 ? 13.114 -5.411 -3.656 1.00 72.12 90 ILE A N 1
ATOM 722 C CA . ILE A 1 90 ? 13.630 -4.409 -2.712 1.00 72.12 90 ILE A CA 1
ATOM 723 C C . ILE A 1 90 ? 14.054 -5.010 -1.395 1.00 72.12 90 ILE A C 1
ATOM 725 O O . ILE A 1 90 ? 13.383 -5.860 -0.812 1.00 72.12 90 ILE A O 1
ATOM 729 N N . VAL A 1 91 ? 15.116 -4.411 -0.865 1.00 78.69 91 VAL A N 1
ATOM 730 C CA . VAL A 1 91 ? 15.447 -4.452 0.550 1.00 78.69 91 VAL A CA 1
ATOM 731 C C . VAL A 1 91 ? 15.204 -3.067 1.152 1.00 78.69 91 VAL A C 1
ATOM 733 O O . VAL A 1 91 ? 15.954 -2.131 0.888 1.00 78.69 91 VAL A O 1
ATOM 736 N N . LEU A 1 92 ? 14.146 -2.936 1.957 1.00 81.94 92 LEU A N 1
ATOM 737 C CA . LEU A 1 92 ? 13.919 -1.753 2.791 1.00 81.94 92 LEU A CA 1
ATOM 738 C C . LEU A 1 92 ? 14.558 -2.015 4.162 1.00 81.94 92 LEU A C 1
ATOM 740 O O . LEU A 1 92 ? 14.302 -3.079 4.746 1.00 81.94 92 LEU A O 1
ATOM 744 N N . PRO A 1 93 ? 15.357 -1.096 4.728 1.00 84.44 93 PRO A N 1
ATOM 745 C CA . PRO A 1 93 ? 15.797 -1.218 6.112 1.00 84.44 93 PRO A CA 1
ATOM 746 C C . PRO A 1 93 ? 14.603 -1.031 7.053 1.00 84.44 93 PRO A C 1
ATOM 748 O O . PRO A 1 93 ? 13.476 -0.800 6.613 1.00 84.44 93 PRO A O 1
ATOM 751 N N . LEU A 1 94 ? 14.828 -1.241 8.346 1.00 86.75 94 LEU A N 1
ATOM 752 C CA . LEU A 1 94 ? 13.793 -1.041 9.354 1.00 86.75 94 LEU A CA 1
ATOM 753 C C . LEU A 1 94 ? 13.311 0.417 9.324 1.00 86.75 94 LEU A C 1
ATOM 755 O O . LEU A 1 94 ? 14.136 1.308 9.174 1.00 86.75 94 LEU A O 1
ATOM 759 N N . VAL A 1 95 ? 12.000 0.613 9.467 1.00 87.94 95 VAL A N 1
ATOM 760 C CA . VAL A 1 95 ? 11.359 1.932 9.547 1.00 87.94 95 VAL A CA 1
ATOM 761 C C . VAL A 1 95 ? 10.471 1.983 10.785 1.00 87.94 95 VAL A C 1
ATOM 763 O O . VAL A 1 95 ? 9.875 0.961 11.154 1.00 87.94 95 VAL A O 1
ATOM 766 N N . ASP A 1 96 ? 10.371 3.150 11.408 1.00 84.88 96 ASP A N 1
ATOM 767 C CA . ASP A 1 96 ? 9.541 3.393 12.586 1.00 84.88 96 ASP A CA 1
ATOM 768 C C . ASP A 1 96 ? 8.164 3.988 12.242 1.00 84.88 96 ASP A C 1
ATOM 770 O O . ASP A 1 96 ? 7.198 3.722 12.966 1.00 84.88 96 ASP A O 1
ATOM 774 N N . ASP A 1 97 ? 8.036 4.739 11.142 1.00 90.50 97 ASP A N 1
ATOM 775 C CA . ASP A 1 97 ? 6.774 5.358 10.713 1.00 90.50 97 ASP A CA 1
ATOM 776 C C . ASP A 1 97 ? 6.610 5.490 9.180 1.00 90.50 97 ASP A C 1
ATOM 778 O O . ASP A 1 97 ? 7.435 5.023 8.387 1.00 90.50 97 ASP A O 1
ATOM 782 N N . LEU A 1 98 ? 5.458 6.037 8.758 1.00 91.50 98 LEU A N 1
ATOM 783 C CA . LEU A 1 98 ? 5.103 6.185 7.342 1.00 91.50 98 LEU A CA 1
ATOM 784 C C . LEU A 1 98 ? 5.942 7.268 6.656 1.00 91.50 98 LEU A C 1
ATOM 786 O O . LEU A 1 98 ? 6.246 7.122 5.473 1.00 91.50 98 LEU A O 1
ATOM 790 N N . GLN A 1 99 ? 6.336 8.316 7.377 1.00 88.94 99 GLN A N 1
ATOM 791 C CA . GLN A 1 99 ? 7.191 9.379 6.872 1.00 88.94 99 GLN A CA 1
ATOM 792 C C . GLN A 1 99 ? 8.570 8.834 6.500 1.00 88.94 99 GLN A C 1
ATOM 794 O O . GLN A 1 99 ? 9.024 9.061 5.377 1.00 88.94 99 GLN A O 1
ATOM 799 N N . GLU A 1 100 ? 9.212 8.083 7.397 1.00 89.75 100 GLU A N 1
ATOM 800 C CA . GLU A 1 100 ? 10.491 7.429 7.123 1.00 89.75 100 GLU A CA 1
ATOM 801 C C . GLU A 1 100 ? 10.363 6.492 5.920 1.00 89.75 100 GLU A C 1
ATOM 803 O O . GLU A 1 100 ? 11.125 6.606 4.959 1.00 89.75 100 GLU A O 1
ATOM 808 N N . LEU A 1 1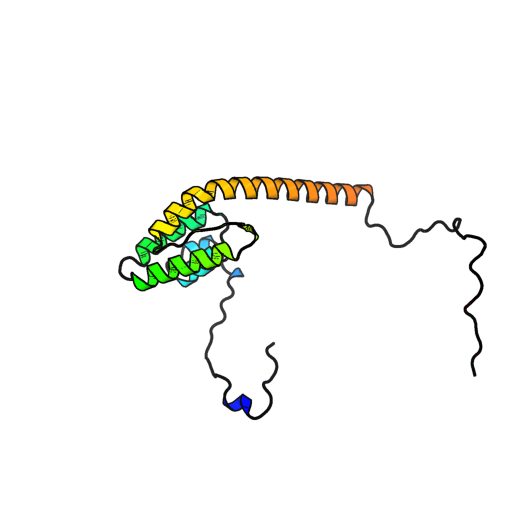01 ? 9.330 5.642 5.907 1.00 89.56 101 LEU A N 1
ATOM 809 C CA . LEU A 1 101 ? 9.049 4.748 4.785 1.00 89.56 101 LEU A CA 1
ATOM 810 C C . LEU A 1 101 ? 8.868 5.498 3.455 1.00 89.56 101 LEU A C 1
ATOM 812 O O . LEU A 1 101 ? 9.330 5.020 2.420 1.00 89.56 101 LEU A O 1
ATOM 816 N N . ASN A 1 102 ? 8.215 6.659 3.462 1.00 87.25 102 ASN A N 1
ATOM 817 C CA . ASN A 1 102 ? 8.003 7.458 2.260 1.00 87.25 102 ASN A CA 1
ATOM 818 C C . ASN A 1 102 ? 9.317 8.049 1.726 1.00 87.25 102 ASN A C 1
ATOM 820 O O . ASN A 1 102 ? 9.569 7.989 0.524 1.00 87.25 102 ASN A O 1
ATOM 824 N N . VAL A 1 103 ? 10.183 8.558 2.611 1.00 86.19 103 VAL A N 1
ATOM 825 C CA . VAL A 1 103 ? 11.526 9.044 2.240 1.00 86.19 103 VAL A CA 1
ATOM 826 C C . VAL A 1 103 ? 12.352 7.909 1.632 1.00 86.19 103 VAL A C 1
ATOM 828 O O . VAL A 1 103 ? 12.914 8.056 0.550 1.00 86.19 103 VAL A O 1
ATOM 831 N N . MET A 1 104 ? 12.347 6.748 2.285 1.00 84.25 104 MET A N 1
ATOM 832 C CA . MET A 1 104 ? 13.036 5.541 1.826 1.00 84.25 104 MET A CA 1
ATOM 833 C C . MET A 1 104 ? 12.568 5.069 0.451 1.00 84.25 104 MET A C 1
ATOM 835 O O . MET A 1 104 ? 13.365 4.648 -0.387 1.00 84.25 104 MET A O 1
ATOM 839 N N . LEU A 1 105 ? 11.255 5.101 0.229 1.00 82.00 105 LEU A N 1
ATOM 840 C CA . LEU A 1 105 ? 10.667 4.699 -1.035 1.00 82.00 105 LEU A CA 1
ATOM 841 C C . LEU A 1 105 ? 11.010 5.689 -2.139 1.00 82.00 105 LEU A C 1
ATOM 843 O O . LEU A 1 105 ? 11.359 5.235 -3.220 1.00 82.00 105 LEU A O 1
ATOM 847 N N . ALA A 1 106 ? 10.986 6.998 -1.886 1.00 80.06 106 ALA A N 1
ATOM 848 C CA . ALA A 1 106 ? 11.327 7.999 -2.897 1.00 80.06 106 ALA A CA 1
ATOM 849 C C . ALA A 1 106 ? 12.711 7.754 -3.528 1.00 80.06 106 ALA A C 1
ATOM 851 O O . ALA A 1 106 ? 12.847 7.839 -4.745 1.00 80.06 106 ALA A O 1
ATOM 852 N N . GLU A 1 107 ? 13.706 7.360 -2.727 1.00 75.19 107 GLU A N 1
ATOM 853 C CA . GLU A 1 107 ? 15.049 7.013 -3.216 1.00 75.19 107 GLU A CA 1
ATOM 854 C C . GLU A 1 107 ? 15.070 5.727 -4.063 1.00 75.19 107 GLU A C 1
ATOM 856 O O . GLU A 1 107 ? 15.853 5.604 -5.002 1.00 75.19 107 GLU A O 1
ATOM 861 N N . ARG A 1 108 ? 14.205 4.754 -3.750 1.00 75.31 108 ARG A N 1
ATOM 862 C CA . ARG A 1 108 ? 14.164 3.434 -4.409 1.00 75.31 108 ARG A CA 1
ATOM 863 C C . ARG A 1 108 ? 13.181 3.347 -5.578 1.00 75.31 108 ARG A C 1
ATOM 865 O O . ARG A 1 108 ? 13.312 2.471 -6.432 1.00 75.31 108 ARG A O 1
ATOM 872 N N . LEU A 1 109 ? 12.209 4.251 -5.639 1.00 68.31 109 LEU A N 1
ATOM 873 C CA . LEU A 1 109 ? 11.195 4.338 -6.688 1.00 68.31 109 LEU A CA 1
ATOM 874 C C . LEU A 1 109 ? 11.814 4.551 -8.073 1.00 68.31 109 LEU A C 1
ATOM 876 O O . LEU A 1 109 ? 11.346 3.989 -9.062 1.00 68.31 109 LEU A O 1
ATOM 880 N N . GLU A 1 110 ? 12.877 5.347 -8.148 1.00 66.56 110 GLU A N 1
ATOM 881 C CA . GLU A 1 110 ? 13.559 5.629 -9.409 1.00 66.56 110 GLU A CA 1
ATOM 882 C C . GLU A 1 110 ? 14.286 4.384 -9.946 1.00 66.56 110 GLU A C 1
ATOM 884 O O . GLU A 1 110 ? 14.220 4.072 -11.139 1.00 66.56 110 GLU A O 1
ATOM 889 N N . GLU A 1 111 ? 14.904 3.601 -9.056 1.00 69.56 111 GLU A N 1
ATOM 890 C CA . GLU A 1 111 ? 15.517 2.309 -9.387 1.00 69.56 111 GLU A CA 1
ATOM 891 C C . GLU A 1 111 ? 14.459 1.316 -9.906 1.00 69.56 111 GLU A C 1
ATOM 893 O O . GLU A 1 111 ? 14.676 0.623 -10.906 1.00 69.56 111 GLU A O 1
ATOM 898 N N . TRP A 1 112 ? 13.273 1.311 -9.291 1.00 72.25 112 TRP A N 1
ATOM 899 C CA . TRP A 1 112 ? 12.115 0.522 -9.717 1.00 72.25 112 TRP A CA 1
ATOM 900 C C . TRP A 1 112 ? 11.564 0.885 -11.083 1.00 72.25 112 TRP A C 1
ATOM 902 O O . TRP A 1 112 ? 11.391 0.001 -11.926 1.00 72.25 112 TRP A O 1
ATOM 912 N N . ALA A 1 113 ? 11.291 2.167 -11.322 1.00 64.06 113 ALA A N 1
ATOM 913 C CA . ALA A 1 113 ? 10.736 2.628 -12.588 1.00 64.06 113 ALA A CA 1
ATOM 914 C C . ALA A 1 113 ? 11.645 2.243 -13.768 1.00 64.06 113 ALA A C 1
ATOM 916 O O . ALA A 1 113 ? 11.168 1.892 -14.851 1.00 64.06 113 ALA A O 1
ATOM 917 N N . ASN A 1 114 ? 12.962 2.261 -13.552 1.00 68.50 114 ASN A N 1
ATOM 918 C CA . ASN A 1 114 ? 13.947 1.848 -14.544 1.00 68.50 114 ASN A CA 1
ATOM 919 C C . ASN A 1 114 ? 13.970 0.326 -14.758 1.00 68.50 114 ASN A C 1
ATOM 921 O O . ASN A 1 114 ? 13.980 -0.122 -15.909 1.00 68.50 114 ASN A O 1
ATOM 925 N N . ALA A 1 115 ? 13.919 -0.472 -13.686 1.00 67.88 115 ALA A N 1
ATOM 926 C CA . ALA A 1 115 ? 13.873 -1.932 -13.775 1.00 67.88 115 ALA A CA 1
ATOM 927 C C . ALA A 1 115 ? 12.608 -2.433 -14.497 1.00 67.88 115 ALA A C 1
ATOM 929 O O . ALA A 1 115 ? 12.708 -3.249 -15.413 1.00 67.88 115 ALA A O 1
ATOM 930 N N . TYR A 1 116 ? 11.439 -1.875 -14.165 1.00 65.94 116 TYR A N 1
ATOM 931 C CA . TYR A 1 116 ? 10.156 -2.264 -14.760 1.00 65.94 116 TYR A CA 1
ATOM 932 C C . TYR A 1 116 ? 10.084 -1.933 -16.260 1.00 65.94 116 TYR A C 1
ATOM 934 O O . TYR A 1 116 ? 9.592 -2.725 -17.063 1.00 65.94 116 TYR A O 1
ATOM 942 N N . LYS A 1 117 ? 10.637 -0.783 -16.679 1.00 65.69 117 LYS A N 1
ATOM 943 C CA . LYS A 1 117 ? 10.764 -0.428 -18.106 1.00 65.69 117 LYS A CA 1
ATOM 944 C C . LYS A 1 117 ? 11.668 -1.402 -18.863 1.00 65.69 117 LYS A C 1
ATOM 946 O O . LYS A 1 117 ? 11.365 -1.751 -20.005 1.00 65.69 117 LYS A O 1
ATOM 951 N N . ALA A 1 118 ? 12.777 -1.819 -18.255 1.00 71.81 118 ALA A N 1
ATOM 952 C CA . ALA A 1 118 ? 13.705 -2.764 -18.868 1.00 71.81 118 ALA A CA 1
ATOM 953 C C . ALA A 1 118 ? 13.081 -4.164 -19.010 1.00 71.81 118 ALA A C 1
ATOM 955 O O . ALA A 1 118 ? 13.179 -4.767 -20.079 1.00 71.81 118 ALA A O 1
ATOM 956 N N . GLU A 1 119 ? 12.395 -4.646 -17.972 1.00 70.75 119 GLU A N 1
ATOM 957 C CA . GLU A 1 119 ? 11.689 -5.932 -17.979 1.00 70.75 119 GLU A CA 1
ATOM 958 C C . GLU A 1 119 ? 10.521 -5.930 -18.971 1.00 70.75 119 GLU A C 1
ATOM 960 O O . GLU A 1 119 ? 10.464 -6.795 -19.841 1.00 70.75 119 GLU A O 1
ATOM 965 N N . GLY A 1 120 ? 9.674 -4.896 -18.960 1.00 72.81 120 GLY A N 1
ATOM 966 C CA . GLY A 1 120 ? 8.573 -4.768 -19.919 1.00 72.81 120 GLY A CA 1
ATOM 967 C C . GLY A 1 120 ? 9.042 -4.706 -21.378 1.00 72.81 120 GLY A C 1
ATOM 968 O O . GLY A 1 120 ? 8.384 -5.244 -22.272 1.00 72.81 120 GLY A O 1
ATOM 969 N N . LYS A 1 121 ? 10.215 -4.113 -21.644 1.00 74.94 121 LYS A N 1
ATOM 970 C CA . LYS A 1 121 ? 10.838 -4.159 -22.974 1.00 74.94 121 LYS A CA 1
ATOM 971 C C . LYS A 1 121 ? 11.263 -5.583 -23.343 1.00 74.94 121 LYS A C 1
ATOM 973 O O . LYS A 1 121 ? 10.956 -6.029 -24.447 1.00 74.94 121 LYS A O 1
ATOM 978 N N . ALA A 1 122 ? 11.922 -6.298 -22.433 1.00 77.00 122 ALA A N 1
ATOM 979 C CA . ALA A 1 122 ? 12.361 -7.673 -22.659 1.00 77.00 122 ALA A CA 1
ATOM 980 C C . ALA A 1 122 ? 11.176 -8.636 -22.868 1.00 77.00 122 ALA A C 1
ATOM 982 O O . ALA A 1 122 ? 11.189 -9.442 -23.799 1.00 77.00 122 ALA A O 1
ATOM 983 N N . GLU A 1 123 ? 10.119 -8.518 -22.063 1.00 78.75 123 GLU A N 1
ATOM 984 C CA . GLU A 1 123 ? 8.880 -9.284 -22.234 1.00 78.75 123 GLU A CA 1
ATOM 985 C C . GLU A 1 123 ? 8.177 -8.945 -23.551 1.00 78.75 123 GLU A C 1
ATOM 987 O O . GLU A 1 123 ? 7.719 -9.841 -24.264 1.00 78.75 123 GLU A O 1
ATOM 992 N N . GLY A 1 124 ? 8.132 -7.661 -23.920 1.00 77.12 124 GLY A N 1
ATOM 993 C CA . GLY A 1 124 ? 7.583 -7.206 -25.195 1.00 77.12 124 GLY A CA 1
ATOM 994 C C . GLY A 1 124 ? 8.332 -7.788 -26.396 1.00 77.12 124 GLY A C 1
ATOM 995 O O . GLY A 1 124 ? 7.704 -8.275 -27.342 1.00 77.12 124 GLY A O 1
ATOM 996 N N . GLU A 1 125 ? 9.664 -7.802 -26.344 1.00 87.50 125 GLU A N 1
ATOM 997 C CA . GLU A 1 125 ? 10.525 -8.423 -27.354 1.00 87.50 125 GLU A CA 1
ATOM 998 C C . GLU A 1 125 ? 10.314 -9.942 -27.420 1.00 87.50 125 GLU A C 1
ATOM 1000 O O . GLU A 1 125 ? 10.136 -10.493 -28.511 1.00 87.50 125 GLU A O 1
ATOM 1005 N N . ALA A 1 126 ? 10.243 -10.621 -26.272 1.00 83.19 126 ALA A N 1
ATOM 1006 C CA . ALA A 1 126 ? 9.986 -12.056 -26.197 1.00 83.19 126 ALA A CA 1
ATOM 1007 C C . ALA A 1 126 ? 8.600 -12.424 -26.754 1.00 83.19 126 ALA A C 1
ATOM 1009 O O . ALA A 1 126 ? 8.470 -13.375 -27.530 1.00 83.19 126 ALA A O 1
ATOM 1010 N N . LEU A 1 127 ? 7.564 -11.647 -26.430 1.00 86.81 127 LEU A N 1
ATOM 1011 C CA . LEU A 1 127 ? 6.213 -11.838 -26.954 1.00 86.81 127 LEU A CA 1
ATOM 1012 C C . LEU A 1 127 ? 6.153 -11.566 -28.463 1.00 86.81 127 LEU A C 1
ATOM 1014 O O . LEU A 1 127 ? 5.496 -12.306 -29.203 1.00 86.81 127 LEU A O 1
ATOM 1018 N N . ALA A 1 128 ? 6.836 -10.524 -28.943 1.00 83.56 128 ALA A N 1
ATOM 1019 C CA . ALA A 1 128 ? 6.941 -10.226 -30.368 1.00 83.56 128 ALA A CA 1
ATOM 1020 C C . ALA A 1 128 ? 7.648 -11.363 -31.119 1.00 83.56 128 ALA A C 1
ATOM 1022 O O . ALA A 1 128 ? 7.140 -11.832 -32.142 1.00 83.56 128 ALA A O 1
ATOM 1023 N N . LEU A 1 129 ? 8.754 -11.875 -30.573 1.00 86.12 129 LEU A N 1
ATOM 1024 C CA . LEU A 1 129 ? 9.463 -13.033 -31.105 1.00 86.12 129 LEU A CA 1
ATOM 1025 C C . LEU A 1 129 ? 8.567 -14.274 -31.114 1.00 86.12 129 LEU A C 1
ATOM 1027 O O . LEU A 1 129 ? 8.461 -14.941 -32.140 1.00 86.12 129 LEU A O 1
ATOM 1031 N N . GLN A 1 130 ? 7.850 -14.555 -30.025 1.00 85.38 130 GLN A N 1
ATOM 1032 C CA . GLN A 1 130 ? 6.915 -15.677 -29.954 1.00 85.38 130 GLN A CA 1
ATOM 1033 C C . GLN A 1 130 ? 5.817 -15.564 -31.022 1.00 85.38 130 GLN A C 1
ATOM 1035 O O . GLN A 1 130 ? 5.482 -16.555 -31.675 1.00 85.38 130 GLN A O 1
ATOM 1040 N N . LYS A 1 131 ? 5.266 -14.363 -31.244 1.00 83.44 131 LYS A N 1
ATOM 1041 C CA . LYS A 1 131 ? 4.282 -14.105 -32.308 1.00 83.44 131 LYS A CA 1
ATOM 1042 C C . LYS A 1 131 ? 4.883 -14.329 -33.699 1.00 83.44 131 LYS A C 1
ATOM 1044 O O . LYS A 1 131 ? 4.224 -14.942 -34.538 1.00 83.44 131 LYS A O 1
ATOM 1049 N N . LEU A 1 132 ? 6.115 -13.878 -33.946 1.00 86.62 132 LEU A N 1
ATOM 1050 C CA . LEU A 1 132 ? 6.824 -14.104 -35.212 1.00 86.62 132 LEU A CA 1
ATOM 1051 C C . LEU A 1 132 ? 7.111 -15.590 -35.448 1.00 86.62 132 LEU A C 1
ATOM 1053 O O . LEU A 1 132 ? 6.860 -16.085 -36.544 1.00 86.62 132 LEU A O 1
ATOM 1057 N N . LEU A 1 133 ? 7.565 -16.315 -34.424 1.00 85.44 133 LEU A N 1
ATOM 1058 C CA . LEU A 1 133 ? 7.800 -17.757 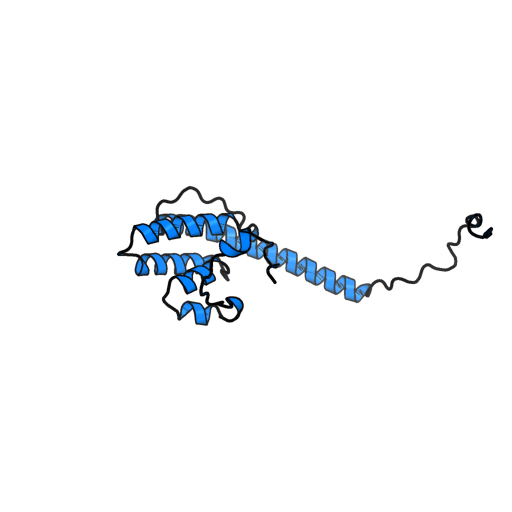-34.486 1.00 85.44 133 LEU A CA 1
ATOM 1059 C C . LEU A 1 133 ? 6.500 -18.519 -34.765 1.00 85.44 133 LEU A C 1
ATOM 1061 O O . LEU A 1 133 ? 6.471 -19.349 -35.669 1.00 85.44 133 LEU A O 1
ATOM 1065 N N . LYS A 1 134 ? 5.398 -18.178 -34.081 1.00 79.81 134 LYS A N 1
ATOM 1066 C CA . LYS A 1 134 ? 4.069 -18.751 -34.359 1.00 79.81 134 LYS A CA 1
ATOM 1067 C C . LYS A 1 134 ? 3.602 -18.470 -35.789 1.00 79.81 134 LYS A C 1
ATOM 1069 O O . LYS A 1 134 ? 3.054 -19.363 -36.423 1.00 79.81 134 LYS A O 1
ATOM 1074 N N . LYS A 1 135 ? 3.828 -17.262 -36.319 1.00 77.94 135 LYS A N 1
ATOM 1075 C CA . LYS A 1 135 ? 3.491 -16.928 -37.715 1.00 77.94 135 LYS A CA 1
ATOM 1076 C C . LYS A 1 135 ? 4.362 -17.677 -38.726 1.00 77.94 135 LYS A C 1
ATOM 1078 O O . LYS A 1 135 ? 3.849 -18.103 -39.753 1.00 77.94 135 LYS A O 1
ATOM 1083 N N . ARG A 1 136 ? 5.663 -17.819 -38.454 1.00 78.56 136 ARG A N 1
ATOM 1084 C CA . ARG A 1 136 ? 6.635 -18.416 -39.384 1.00 78.56 136 ARG A CA 1
ATOM 1085 C C . ARG A 1 136 ? 6.583 -19.941 -39.411 1.00 78.56 136 ARG A C 1
ATOM 1087 O O . ARG A 1 136 ? 6.787 -20.519 -40.471 1.00 78.56 136 ARG A O 1
ATOM 1094 N N . PHE A 1 137 ? 6.338 -20.575 -38.268 1.00 79.56 137 PHE A N 1
ATOM 1095 C CA . PHE A 1 137 ? 6.423 -22.030 -38.122 1.00 79.56 137 PHE A CA 1
ATOM 1096 C C . PHE A 1 137 ? 5.070 -22.714 -37.871 1.00 79.56 137 PHE A C 1
ATOM 1098 O O . PHE A 1 137 ? 5.021 -23.940 -37.896 1.00 79.56 137 PHE A O 1
ATOM 1105 N N . ALA A 1 138 ? 3.983 -21.948 -37.673 1.00 65.88 138 ALA A N 1
ATOM 1106 C CA . ALA A 1 138 ? 2.686 -22.434 -37.184 1.00 65.88 138 ALA A CA 1
ATOM 1107 C C . ALA A 1 138 ? 2.812 -23.228 -35.861 1.00 65.88 138 ALA A C 1
ATOM 1109 O O . ALA A 1 138 ? 3.903 -23.417 -35.322 1.00 65.88 138 ALA A O 1
ATOM 1110 N N . ALA A 1 139 ? 1.693 -23.657 -35.266 1.00 57.00 139 ALA A N 1
ATOM 1111 C CA . ALA A 1 139 ? 1.768 -24.660 -34.205 1.00 57.00 139 ALA A CA 1
ATOM 1112 C C . ALA A 1 139 ? 2.403 -25.916 -34.811 1.00 57.00 139 ALA A C 1
ATOM 1114 O O . ALA A 1 139 ? 1.915 -26.398 -35.833 1.00 57.00 139 ALA A O 1
ATOM 1115 N N . VAL A 1 140 ? 3.481 -26.428 -34.209 1.00 54.06 140 VAL A N 1
ATOM 1116 C CA . VAL A 1 140 ? 4.047 -27.724 -34.592 1.00 54.06 140 VAL A CA 1
ATOM 1117 C C . VAL A 1 140 ? 2.936 -28.753 -34.404 1.00 54.06 140 VAL A C 1
ATOM 1119 O O . VAL A 1 140 ? 2.621 -29.151 -33.284 1.00 54.06 140 VAL A O 1
ATOM 1122 N N . LEU A 1 141 ? 2.279 -29.119 -35.505 1.00 45.84 141 LEU A N 1
ATOM 1123 C CA . LEU A 1 141 ? 1.320 -30.209 -35.531 1.00 45.84 141 LEU A CA 1
ATOM 1124 C C . LEU A 1 141 ? 2.062 -31.459 -35.035 1.00 45.84 141 LEU A C 1
ATOM 1126 O O . LEU A 1 141 ? 3.164 -31.716 -35.525 1.00 45.84 141 LEU A O 1
ATOM 1130 N N . PRO A 1 142 ? 1.497 -32.264 -34.114 1.00 47.47 142 PRO A N 1
ATOM 1131 C CA . PRO A 1 142 ? 2.165 -33.455 -33.581 1.00 47.47 142 PRO A CA 1
ATOM 1132 C C . PRO A 1 142 ? 2.477 -34.550 -34.610 1.00 47.47 142 PRO A C 1
ATOM 1134 O O . PRO A 1 142 ? 2.866 -35.648 -34.232 1.00 47.47 142 PRO A O 1
ATOM 1137 N N . MET A 1 143 ? 2.289 -34.317 -35.907 1.00 48.88 143 MET A N 1
ATOM 1138 C CA . MET A 1 143 ? 2.504 -35.325 -36.928 1.00 48.88 143 MET A CA 1
ATOM 1139 C C . MET A 1 143 ? 3.056 -34.711 -38.200 1.00 48.88 143 MET A C 1
ATOM 1141 O O . MET A 1 143 ? 2.340 -34.021 -38.916 1.00 48.88 143 MET A O 1
ATOM 1145 N N . CYS A 1 144 ? 4.317 -35.036 -38.476 1.00 45.88 144 CYS A N 1
ATOM 1146 C CA . CYS A 1 144 ? 4.802 -35.522 -39.769 1.00 45.88 144 CYS A CA 1
ATOM 1147 C C . CYS A 1 144 ? 6.262 -35.969 -39.593 1.00 45.88 144 CYS A C 1
ATOM 1149 O O . CYS A 1 144 ? 7.191 -35.287 -40.016 1.00 45.88 144 CYS A O 1
ATOM 1151 N N . TRP A 1 145 ? 6.482 -37.125 -38.955 1.00 40.28 145 TRP A N 1
ATOM 1152 C CA . TRP A 1 145 ? 7.741 -37.837 -39.174 1.00 40.28 145 TRP A CA 1
ATOM 1153 C C . TRP A 1 145 ? 7.700 -38.395 -40.602 1.00 40.28 145 TRP A C 1
ATOM 1155 O O . TRP A 1 145 ? 6.762 -39.134 -40.927 1.00 40.28 145 TRP A O 1
ATOM 1165 N N . PRO A 1 146 ? 8.649 -38.053 -41.488 1.00 43.69 146 PRO A N 1
ATOM 1166 C CA . PRO A 1 146 ? 8.677 -38.625 -42.821 1.00 43.69 146 PRO A CA 1
ATOM 1167 C C . PRO A 1 146 ? 8.872 -40.141 -42.714 1.00 43.69 146 PRO A C 1
ATOM 1169 O O . PRO A 1 146 ? 9.749 -40.642 -42.011 1.00 43.69 146 PRO A O 1
ATOM 1172 N N . ARG A 1 147 ? 8.043 -40.890 -43.448 1.00 50.12 147 ARG A N 1
ATOM 1173 C CA . ARG A 1 147 ? 8.002 -42.365 -43.472 1.00 50.12 147 ARG A CA 1
ATOM 1174 C C . ARG A 1 147 ? 9.337 -43.021 -43.888 1.00 50.12 147 ARG A C 1
ATOM 1176 O O . ARG A 1 147 ? 9.433 -44.243 -43.852 1.00 50.12 147 ARG A O 1
ATOM 1183 N N . SER A 1 148 ? 10.337 -42.226 -44.277 1.00 52.31 148 SER A N 1
ATOM 1184 C CA . SER A 1 148 ? 11.660 -42.638 -44.753 1.00 52.31 148 SER A CA 1
ATOM 1185 C C . SER A 1 148 ? 12.732 -42.782 -43.666 1.00 52.31 148 SER A C 1
ATOM 1187 O O . SER A 1 148 ? 13.725 -43.451 -43.928 1.00 52.31 148 SER A O 1
ATOM 1189 N N . LEU A 1 149 ? 12.543 -42.278 -42.437 1.00 46.81 149 LEU A N 1
ATOM 1190 C CA . LEU A 1 149 ? 13.375 -42.698 -41.295 1.00 46.81 149 LEU A CA 1
ATOM 1191 C C . LEU A 1 149 ? 12.679 -43.826 -40.529 1.00 46.81 149 LEU A C 1
ATOM 1193 O O . LEU A 1 149 ? 12.271 -43.686 -39.377 1.00 46.81 149 LEU A O 1
ATOM 1197 N N . ARG A 1 150 ? 12.524 -44.965 -41.202 1.00 43.19 150 ARG A N 1
ATOM 1198 C CA . ARG A 1 150 ? 12.360 -46.258 -40.542 1.00 43.19 150 ARG A CA 1
ATOM 1199 C C . ARG A 1 150 ? 13.730 -46.919 -40.603 1.00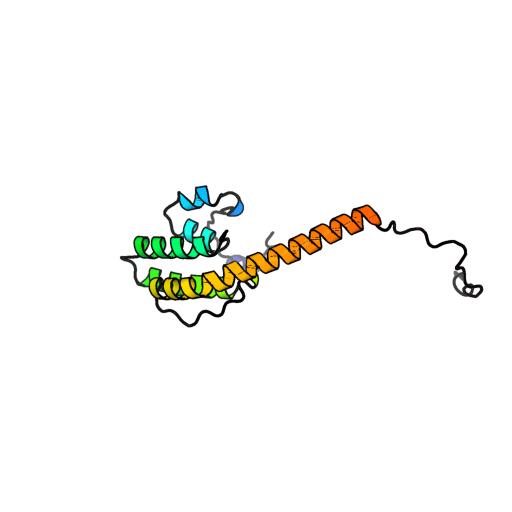 43.19 150 ARG A C 1
ATOM 1201 O O . ARG A 1 150 ? 14.099 -47.453 -41.643 1.00 43.19 150 ARG A O 1
ATOM 1208 N N . LEU A 1 151 ? 14.500 -46.833 -39.519 1.00 48.19 151 LEU A N 1
ATOM 1209 C CA . LEU A 1 151 ? 15.724 -47.622 -39.398 1.00 48.19 151 LEU A CA 1
ATOM 1210 C C . LEU A 1 151 ? 15.349 -49.106 -39.585 1.00 48.19 151 LEU A C 1
ATOM 1212 O O . LEU A 1 151 ? 14.433 -49.582 -38.900 1.00 48.19 151 LEU A O 1
ATOM 1216 N N . PRO A 1 152 ? 15.991 -49.843 -40.506 1.00 42.16 152 PRO A N 1
ATOM 1217 C CA . PRO A 1 152 ? 15.768 -51.273 -40.632 1.00 42.16 152 PRO A CA 1
ATOM 1218 C C . PRO A 1 152 ? 16.394 -51.945 -39.406 1.00 42.16 152 PRO A C 1
ATOM 1220 O O . PRO A 1 152 ? 17.607 -52.100 -39.329 1.00 42.16 152 PRO A O 1
ATOM 1223 N N . GLY A 1 153 ? 15.580 -52.290 -38.406 1.00 51.12 153 GLY A N 1
ATOM 1224 C CA . GLY A 1 153 ? 16.097 -52.986 -37.223 1.00 51.12 153 GLY A CA 1
ATOM 1225 C C . GLY A 1 153 ? 15.200 -53.065 -35.992 1.00 51.12 153 GLY A C 1
ATOM 1226 O O . GLY A 1 153 ? 15.514 -53.833 -35.092 1.00 51.12 153 GLY A O 1
ATOM 1227 N N . ALA A 1 154 ? 14.076 -52.349 -35.929 1.00 46.34 154 ALA A N 1
ATOM 1228 C CA . ALA A 1 154 ? 13.174 -52.427 -34.777 1.00 46.34 154 ALA A CA 1
ATOM 1229 C C . ALA A 1 154 ? 11.909 -53.236 -35.108 1.00 46.34 154 ALA A C 1
ATOM 1231 O O . ALA A 1 154 ? 10.825 -52.678 -35.248 1.00 46.34 154 ALA A O 1
ATOM 1232 N N . ASN A 1 155 ? 12.044 -54.558 -35.267 1.00 41.06 155 ASN A N 1
ATOM 1233 C CA . ASN A 1 155 ? 10.899 -55.461 -35.117 1.00 41.06 155 ASN A CA 1
ATOM 1234 C C . ASN A 1 155 ? 11.317 -56.796 -34.480 1.00 41.06 155 ASN A C 1
ATOM 1236 O O . ASN A 1 155 ? 11.763 -57.725 -35.151 1.00 41.06 155 ASN A O 1
ATOM 1240 N N . ARG A 1 156 ? 11.232 -56.815 -33.153 1.00 49.50 156 ARG A N 1
ATOM 1241 C CA . ARG A 1 156 ? 11.176 -57.929 -32.189 1.00 49.50 156 ARG A CA 1
ATOM 1242 C C . ARG A 1 156 ? 11.288 -57.172 -30.868 1.00 49.50 156 ARG A C 1
ATOM 1244 O O . ARG A 1 156 ? 12.331 -56.603 -30.594 1.00 49.50 156 ARG A O 1
ATOM 1251 N N . TYR A 1 157 ? 10.234 -56.895 -30.128 1.00 41.84 157 TYR A N 1
ATOM 1252 C CA . TYR A 1 157 ? 9.221 -57.780 -29.587 1.00 41.84 157 TYR A CA 1
ATOM 1253 C C . TYR A 1 157 ? 7.938 -56.964 -29.430 1.00 41.84 157 TYR A C 1
ATOM 1255 O O . TYR A 1 157 ? 8.039 -55.805 -29.053 1.00 41.84 157 TYR A O 1
ATOM 1263 N N . LEU A 1 158 ? 6.779 -57.549 -29.730 1.00 45.97 158 LEU A N 1
ATOM 1264 C CA . LEU A 1 158 ? 5.489 -57.363 -29.042 1.00 45.97 158 LEU A CA 1
ATOM 1265 C C . LEU A 1 158 ? 4.384 -57.975 -29.919 1.00 45.97 158 LEU A C 1
ATOM 1267 O O . LEU A 1 158 ? 3.710 -57.291 -30.679 1.00 45.97 158 LEU A O 1
ATOM 1271 N N . ALA A 1 159 ? 4.275 -59.298 -29.831 1.00 38.00 159 ALA A N 1
ATOM 1272 C CA . ALA A 1 159 ? 3.101 -60.137 -30.095 1.00 38.00 159 ALA A CA 1
ATOM 1273 C C . ALA A 1 159 ? 3.610 -61.577 -29.946 1.00 38.00 159 ALA A C 1
ATOM 1275 O O . ALA A 1 159 ? 4.559 -61.953 -30.619 1.00 38.00 159 ALA A O 1
ATOM 1276 N N . GLY A 1 160 ? 3.130 -62.451 -29.083 1.00 38.09 160 GLY A N 1
ATOM 1277 C CA . GLY A 1 160 ? 2.058 -62.451 -28.109 1.00 38.09 160 GLY A CA 1
ATOM 1278 C C . GLY A 1 160 ? 1.938 -63.919 -27.686 1.00 38.09 160 GLY A C 1
ATOM 1279 O O . GLY A 1 160 ? 2.139 -64.809 -28.508 1.00 38.09 160 GLY A O 1
ATOM 1280 N N . SER A 1 161 ? 1.648 -64.185 -26.421 1.00 35.72 161 SER A N 1
ATOM 1281 C CA . SER A 1 161 ? 1.089 -65.472 -26.015 1.00 35.72 161 SER A CA 1
ATOM 1282 C C . SER A 1 161 ? 0.133 -65.189 -24.876 1.00 35.72 161 SER A C 1
ATOM 1284 O O . SER A 1 161 ? 0.561 -64.846 -23.777 1.00 35.72 161 SER A O 1
ATOM 1286 N N . GLY A 1 162 ? -1.159 -65.256 -25.184 1.00 40.84 162 GLY A N 1
ATOM 1287 C CA . GLY A 1 162 ? -2.187 -65.428 -24.172 1.00 40.84 162 GLY A CA 1
ATOM 1288 C C . GLY A 1 162 ? -2.260 -66.891 -23.746 1.00 40.84 162 GLY A C 1
ATOM 1289 O O . GLY A 1 162 ? -1.954 -67.775 -24.547 1.00 40.84 162 GLY A O 1
ATOM 1290 N N . ALA A 1 163 ? -2.642 -67.100 -22.492 1.00 39.41 163 ALA A N 1
ATOM 1291 C CA . ALA A 1 163 ? -3.554 -68.121 -21.977 1.00 39.41 163 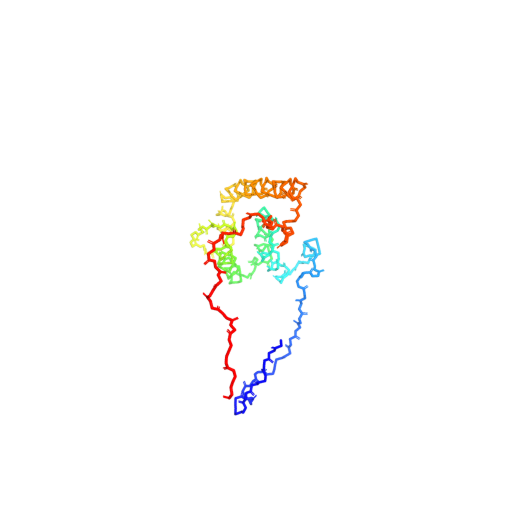ALA A CA 1
ATOM 1292 C C . ALA A 1 163 ? -3.662 -67.897 -20.464 1.00 39.41 163 ALA A C 1
ATOM 1294 O O . ALA A 1 163 ? -2.592 -67.805 -19.822 1.00 39.41 163 ALA A O 1
#

Sequence (163 aa):
MIPPVPGLVEQFKPRLKYLLIDENAYTDSDLASLKNLVAAVFRIEHPASPEVIGGLLGLLEEWLADRPDLRRMFALWIRATLMRKAEYRIVLPLVDDLQELNVMLAERLEEWANAYKAEGKAEGEALALQKLLKKRFAAVLPMCWPRSLRLPGANRYLAGSGA

Foldseek 3Di:
DDDDDDDPCNVVPDDDDDDDDDLVVDDLVRLVVDLDPVSLVSCLLDPPALVSVLVSLVSLCVVCVVPLPVQQVCLVVSQVSLCVDPLLPDDDPDDRGSVRSSVSSVVSRVVNVVVVVVVVVVVVVVVVVVVVCCVVPNPPDPDDDDPPPPDPDPDDDDDDDDD